Protein AF-A0A4Q3T874-F1 (afdb_monomer_lite)

Foldseek 3Di:
DDDDDDPVNVVVVVVVVVVVVVVPPPPPQAEDEAEELADLPDPPNVVVVVVVVVCVVVVNHHYDYDYNDDPPPDPDD

Radius of gyration: 24.76 Å; chains: 1; bounding box: 70×26×53 Å

Structure (mmCIF, N/CA/C/O backbone):
data_AF-A0A4Q3T874-F1
#
_entry.id   AF-A0A4Q3T874-F1
#
loop_
_atom_site.group_PDB
_atom_site.id
_atom_site.type_symbol
_atom_site.label_atom_id
_atom_site.label_alt_id
_atom_site.label_comp_id
_atom_site.label_asym_id
_atom_site.label_entity_id
_atom_site.label_seq_id
_atom_site.pdbx_PDB_ins_code
_atom_site.Cartn_x
_atom_site.Cartn_y
_atom_site.Cartn_z
_atom_site.occupancy
_atom_site.B_iso_or_equiv
_atom_site.auth_seq_id
_atom_site.auth_comp_id
_atom_site.auth_asym_id
_atom_site.auth_atom_id
_atom_site.pdbx_PDB_model_num
ATOM 1 N N . MET A 1 1 ? -50.229 15.975 24.932 1.00 42.19 1 MET A N 1
ATOM 2 C CA . MET A 1 1 ? -49.566 15.424 26.134 1.00 42.19 1 MET A CA 1
ATOM 3 C C . MET A 1 1 ? -48.134 15.062 25.751 1.00 42.19 1 MET A C 1
ATOM 5 O O . MET A 1 1 ? -47.927 14.023 25.146 1.00 42.19 1 MET A O 1
ATOM 9 N N . GLN A 1 2 ? -47.168 15.963 25.962 1.00 54.19 2 GLN A N 1
ATOM 10 C CA . GLN A 1 2 ? -45.754 15.694 25.661 1.00 54.19 2 GLN A CA 1
ATOM 11 C C . GLN A 1 2 ? -45.073 15.209 26.943 1.00 54.19 2 GLN A C 1
ATOM 13 O O . GLN A 1 2 ? -45.048 15.935 27.935 1.00 54.19 2 GLN A O 1
ATOM 18 N N . MET A 1 3 ? -44.577 13.971 26.958 1.00 59.78 3 MET A N 1
ATOM 19 C CA . MET A 1 3 ? -43.776 13.484 28.081 1.00 59.78 3 MET A CA 1
ATOM 20 C C . MET A 1 3 ? -42.373 14.097 27.992 1.00 59.78 3 MET A C 1
ATOM 22 O O . MET A 1 3 ? -41.728 13.957 26.952 1.00 59.78 3 MET A O 1
ATOM 26 N N . PRO A 1 4 ? -41.870 14.764 29.046 1.00 68.44 4 PRO A N 1
ATOM 27 C CA . PRO A 1 4 ? -40.531 15.331 29.021 1.00 68.44 4 PRO A CA 1
ATOM 28 C C . PRO A 1 4 ? -39.496 14.199 29.038 1.00 68.44 4 PRO A C 1
ATOM 30 O O . PRO A 1 4 ? -39.478 13.379 29.960 1.00 68.44 4 PRO A O 1
ATOM 33 N N . PHE A 1 5 ? -38.621 14.161 28.029 1.00 70.81 5 PHE A N 1
ATOM 34 C CA . PHE A 1 5 ? -37.479 13.246 27.991 1.00 70.81 5 PHE A CA 1
ATOM 35 C C . PHE A 1 5 ? -36.658 13.384 29.279 1.00 70.81 5 PHE A C 1
ATOM 37 O O . PHE A 1 5 ? -36.188 14.474 29.625 1.00 70.81 5 PHE A O 1
ATOM 44 N N . LYS A 1 6 ? -36.478 12.286 30.025 1.00 82.38 6 LYS A N 1
ATOM 45 C CA . LYS A 1 6 ? -35.713 12.340 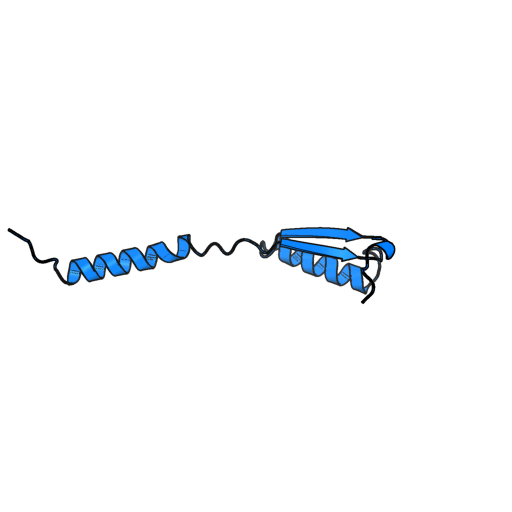31.277 1.00 82.38 6 LYS A CA 1
ATOM 46 C C . LYS A 1 6 ? -34.228 12.462 30.948 1.00 82.38 6 LYS A C 1
ATOM 48 O O . LYS A 1 6 ? -33.705 11.689 30.153 1.00 82.38 6 LYS A O 1
ATOM 53 N N . ARG A 1 7 ? -33.512 13.365 31.631 1.00 76.94 7 ARG A N 1
ATOM 54 C CA . ARG A 1 7 ? -32.056 13.580 31.461 1.00 76.94 7 ARG A CA 1
ATOM 55 C C . ARG A 1 7 ? -31.241 12.278 31.479 1.00 76.94 7 ARG A C 1
ATOM 57 O O . ARG A 1 7 ? -30.292 12.142 30.724 1.00 76.94 7 ARG A O 1
ATOM 64 N N . ARG A 1 8 ? -31.653 11.291 32.281 1.00 77.38 8 ARG A N 1
ATOM 65 C CA . ARG A 1 8 ? -31.037 9.953 32.328 1.00 77.38 8 ARG A CA 1
ATOM 66 C C . ARG A 1 8 ? -31.178 9.165 31.019 1.00 77.38 8 ARG A C 1
ATOM 68 O O . ARG A 1 8 ? -30.244 8.473 30.644 1.00 77.38 8 ARG A O 1
ATOM 75 N N . GLN A 1 9 ? -32.306 9.291 30.322 1.00 81.75 9 GLN A N 1
ATOM 76 C CA . GLN A 1 9 ? -32.526 8.666 29.013 1.00 81.75 9 GLN A CA 1
ATOM 77 C C . GLN A 1 9 ? -31.669 9.336 27.935 1.00 81.75 9 GLN A C 1
ATOM 79 O O . GLN A 1 9 ? -31.110 8.646 27.092 1.00 81.75 9 GLN A O 1
ATOM 84 N N . LEU A 1 10 ? -31.502 10.662 28.010 1.00 82.62 10 LEU A N 1
ATOM 85 C CA . LEU A 1 10 ? -30.606 11.400 27.113 1.00 82.62 10 LEU A CA 1
ATOM 86 C C . LEU A 1 10 ? -29.135 11.015 27.330 1.00 82.62 10 LEU A C 1
ATOM 88 O O . LEU A 1 10 ? -28.415 10.806 26.361 1.00 82.62 10 LEU A O 1
ATOM 92 N N . ILE A 1 11 ? -28.701 10.853 28.584 1.00 83.81 11 ILE A N 1
ATOM 93 C CA . ILE A 1 11 ? -27.336 10.406 28.912 1.00 83.81 11 ILE A CA 1
ATOM 94 C C . ILE A 1 11 ? -27.102 8.962 28.446 1.00 83.81 11 ILE A C 1
ATOM 96 O O . ILE A 1 11 ? -26.067 8.675 27.851 1.00 83.81 11 ILE A O 1
ATOM 100 N N . ALA A 1 12 ? -28.063 8.060 28.668 1.00 82.94 12 ALA A N 1
ATOM 101 C CA . ALA A 1 12 ? -27.963 6.674 28.213 1.00 82.94 12 ALA A CA 1
ATOM 102 C C . ALA A 1 12 ? -27.894 6.571 26.679 1.00 82.94 12 ALA A C 1
ATOM 104 O O . ALA A 1 12 ? -27.096 5.801 26.151 1.00 82.94 12 ALA A O 1
ATOM 105 N N . LEU A 1 13 ? -28.679 7.382 25.964 1.00 82.88 13 LEU A N 1
ATOM 106 C CA . LEU A 1 13 ? -28.648 7.436 24.503 1.00 82.88 13 LEU A CA 1
ATOM 107 C C . LEU A 1 13 ? -27.319 7.999 23.980 1.00 82.88 13 LEU A C 1
ATOM 109 O O . LEU A 1 13 ? -26.749 7.446 23.045 1.00 82.88 13 LEU A O 1
ATOM 113 N N . ALA A 1 14 ? -26.795 9.056 24.606 1.00 79.88 14 ALA A N 1
ATOM 114 C CA . ALA A 1 14 ? -25.495 9.621 24.250 1.00 79.88 14 ALA A CA 1
ATOM 115 C C . ALA A 1 14 ? -24.351 8.613 24.466 1.00 79.88 14 ALA A C 1
ATOM 117 O O . ALA A 1 14 ? -23.489 8.479 23.602 1.00 79.88 14 ALA A O 1
ATOM 118 N N . ALA A 1 15 ? -24.376 7.857 25.567 1.00 79.62 15 ALA A N 1
ATOM 119 C CA . ALA A 1 15 ? -23.394 6.805 25.839 1.00 79.62 15 ALA A CA 1
ATOM 120 C C . ALA A 1 15 ? -23.511 5.609 24.872 1.00 79.62 15 ALA A C 1
ATOM 122 O O . ALA A 1 15 ? -22.508 5.007 24.499 1.00 79.62 15 ALA A O 1
ATOM 123 N N . ALA A 1 16 ? -24.724 5.265 24.432 1.00 76.31 16 ALA A N 1
ATOM 124 C CA . ALA A 1 16 ? -24.919 4.237 23.411 1.00 76.31 16 ALA A CA 1
ATOM 125 C C . ALA A 1 16 ? -24.396 4.691 22.037 1.00 76.31 16 ALA A C 1
ATOM 127 O O . ALA A 1 16 ? -23.788 3.905 21.313 1.00 76.31 16 ALA A O 1
ATOM 128 N N . LEU A 1 17 ? -24.582 5.971 21.696 1.00 75.00 17 LEU A N 1
ATOM 129 C CA . LEU A 1 17 ? -24.078 6.552 20.452 1.00 75.00 17 LEU A CA 1
ATOM 130 C C . LEU A 1 17 ? -22.547 6.607 20.418 1.00 75.00 17 LEU A C 1
ATOM 132 O O . LEU A 1 17 ? -21.977 6.310 19.374 1.00 75.00 17 LEU A O 1
ATOM 136 N N . THR A 1 18 ? -21.868 6.912 21.532 1.00 70.75 18 THR A N 1
ATOM 137 C CA . THR A 1 18 ? -20.391 6.939 21.586 1.00 70.75 18 THR A CA 1
ATOM 138 C C . THR A 1 18 ? -19.767 5.554 21.402 1.00 70.75 18 THR A C 1
ATOM 140 O O . THR A 1 18 ? -18.717 5.439 20.773 1.00 70.75 18 THR A O 1
ATOM 143 N N . LEU A 1 19 ? -20.429 4.493 21.874 1.00 67.62 19 LEU A N 1
ATOM 144 C CA . LEU A 1 19 ? -19.999 3.104 21.663 1.00 67.62 19 LEU A CA 1
ATOM 145 C C . LEU A 1 19 ? -20.222 2.606 20.224 1.00 67.62 19 LEU A C 1
ATOM 147 O O . LEU A 1 19 ? -19.600 1.624 19.826 1.00 67.62 19 LEU A O 1
ATOM 151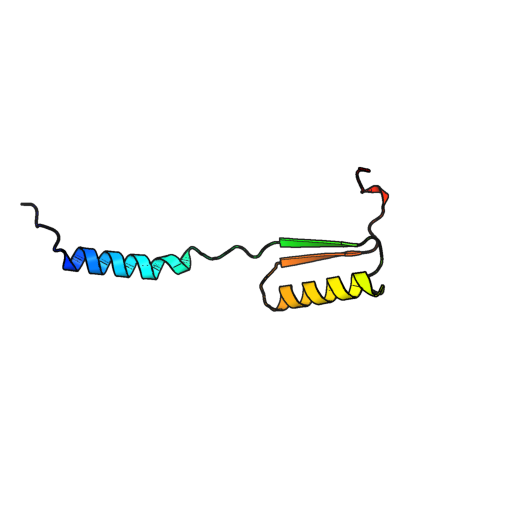 N N . ALA A 1 20 ? -21.063 3.281 19.433 1.00 62.44 20 ALA A N 1
ATOM 152 C CA . ALA A 1 20 ? -21.307 2.966 18.022 1.00 62.44 20 ALA A CA 1
ATOM 153 C C . ALA A 1 20 ? -20.352 3.692 17.047 1.00 62.44 20 ALA A C 1
ATOM 155 O O . ALA A 1 20 ? -20.259 3.316 15.879 1.00 62.44 20 ALA A O 1
ATOM 156 N N . VAL A 1 21 ? -19.599 4.698 17.511 1.00 61.66 21 VAL A N 1
ATOM 157 C CA . VAL A 1 21 ? -18.630 5.458 16.694 1.00 61.66 21 VAL A CA 1
ATOM 158 C C . VAL A 1 21 ? -17.442 4.634 16.156 1.00 61.66 21 VAL A C 1
ATOM 160 O O . VAL A 1 21 ? -17.068 4.866 15.004 1.00 61.66 21 VAL A O 1
ATOM 163 N N . PRO A 1 22 ? -16.839 3.659 16.877 1.00 60.59 22 PRO A N 1
ATOM 164 C CA . PRO A 1 22 ? -15.656 2.963 16.364 1.00 60.59 22 PRO A CA 1
ATOM 165 C C . PRO A 1 22 ? -15.949 2.073 15.146 1.00 60.59 22 PRO A C 1
ATOM 167 O O . PRO A 1 22 ? -15.017 1.689 14.446 1.00 60.59 22 PRO A O 1
ATOM 170 N N . ALA A 1 23 ? -17.222 1.797 14.834 1.00 58.69 23 ALA A N 1
ATOM 171 C CA . ALA A 1 23 ? -17.608 1.059 13.632 1.00 58.69 23 ALA A CA 1
ATOM 172 C C . ALA A 1 23 ? -17.428 1.867 12.330 1.00 58.69 23 ALA A C 1
ATOM 174 O O . ALA A 1 23 ? -17.282 1.271 11.268 1.00 58.69 23 ALA A O 1
ATOM 175 N N . PHE A 1 24 ? -17.395 3.204 12.394 1.00 57.72 24 PHE A N 1
ATOM 176 C CA . PHE A 1 24 ? -17.256 4.068 11.211 1.00 57.72 24 PHE A CA 1
ATOM 177 C C . PHE A 1 24 ? -15.819 4.533 10.947 1.00 57.72 24 PHE A C 1
ATOM 179 O O . PHE A 1 24 ? -15.534 5.077 9.884 1.00 57.72 24 PHE A O 1
ATOM 186 N N . ALA A 1 25 ? -14.893 4.291 11.878 1.00 58.53 25 ALA A N 1
ATOM 187 C CA . ALA A 1 25 ? -13.479 4.638 11.737 1.00 58.53 25 ALA A CA 1
ATOM 188 C C . ALA A 1 25 ? -12.652 3.488 11.134 1.00 58.53 25 ALA A C 1
ATOM 190 O O . ALA A 1 25 ? -11.490 3.291 11.491 1.00 58.53 25 ALA A O 1
ATOM 191 N N . GLN A 1 26 ? -13.236 2.714 10.216 1.00 63.91 26 GLN A N 1
ATOM 192 C CA . GLN A 1 26 ? -12.473 1.783 9.391 1.00 63.91 26 GLN A CA 1
ATOM 193 C C . GLN A 1 26 ? -11.651 2.613 8.402 1.00 63.91 26 GLN A C 1
ATOM 195 O O . GLN A 1 26 ? -12.086 2.879 7.283 1.00 63.91 26 GLN A O 1
ATOM 200 N N . VAL A 1 27 ? -10.483 3.089 8.841 1.00 64.44 27 VAL A N 1
ATOM 201 C CA . VAL A 1 27 ? -9.510 3.757 7.975 1.00 64.44 27 VAL A CA 1
ATOM 202 C C . VAL A 1 27 ? -9.218 2.792 6.832 1.00 64.44 27 VAL A C 1
ATOM 204 O O . VAL A 1 27 ? -8.653 1.719 7.049 1.00 64.44 27 VAL A O 1
ATOM 207 N N . ALA A 1 28 ? -9.685 3.128 5.629 1.00 72.38 28 ALA A N 1
ATOM 208 C CA . ALA A 1 28 ? -9.423 2.326 4.447 1.00 72.38 28 ALA A CA 1
ATOM 209 C C . ALA A 1 28 ? -7.910 2.113 4.344 1.00 72.38 28 ALA A C 1
ATOM 211 O O . ALA A 1 28 ? -7.144 3.070 4.480 1.00 72.38 28 ALA A O 1
ATOM 212 N N . LYS A 1 29 ? -7.484 0.860 4.144 1.00 80.44 29 LYS A N 1
ATOM 213 C CA . LYS A 1 29 ? -6.058 0.537 4.062 1.00 80.44 29 LYS A CA 1
ATOM 214 C C . LYS A 1 29 ? -5.432 1.388 2.954 1.00 80.44 29 LYS A C 1
ATOM 216 O O . LYS A 1 29 ? -5.902 1.308 1.814 1.00 80.44 29 LYS A O 1
ATOM 221 N N . PRO A 1 30 ? -4.416 2.213 3.250 1.00 87.94 30 PRO A N 1
ATOM 222 C CA . PRO A 1 30 ? -3.749 2.997 2.229 1.00 87.94 30 PRO A CA 1
ATOM 223 C C . PRO A 1 30 ? -3.161 2.069 1.164 1.00 87.94 30 PRO A C 1
ATOM 225 O O . PRO A 1 30 ? -2.486 1.081 1.466 1.00 87.94 30 PRO A O 1
ATOM 228 N N . LYS A 1 31 ? -3.448 2.396 -0.097 1.00 90.81 31 LYS A N 1
ATOM 229 C CA . LYS A 1 31 ? -2.913 1.693 -1.261 1.00 90.81 31 LYS A CA 1
ATOM 230 C C . LYS A 1 31 ? -1.544 2.266 -1.589 1.00 90.81 31 LYS A C 1
ATOM 232 O O . LYS A 1 31 ? -1.422 3.463 -1.838 1.00 90.81 31 LYS A O 1
ATOM 237 N N . VAL A 1 32 ? -0.526 1.417 -1.592 1.00 91.62 32 VAL A N 1
ATOM 238 C CA . VAL A 1 32 ? 0.868 1.798 -1.824 1.00 91.62 32 VAL A CA 1
ATOM 239 C C . VAL A 1 32 ? 1.381 1.078 -3.067 1.00 91.62 32 VAL A C 1
ATOM 241 O O . VAL A 1 32 ? 1.322 -0.148 -3.152 1.00 91.62 32 VAL A O 1
ATOM 244 N N . ALA A 1 33 ? 1.903 1.840 -4.029 1.00 92.12 33 ALA A N 1
ATOM 245 C CA . ALA A 1 33 ? 2.540 1.314 -5.232 1.00 92.12 33 ALA A CA 1
ATOM 246 C C . ALA A 1 33 ? 4.056 1.562 -5.186 1.00 92.12 33 ALA A C 1
ATOM 248 O O . ALA A 1 33 ? 4.492 2.702 -5.042 1.00 92.12 33 ALA A O 1
ATOM 249 N N . GLY A 1 34 ? 4.858 0.503 -5.298 1.00 90.62 34 GLY A N 1
ATOM 250 C CA . GLY A 1 34 ? 6.314 0.589 -5.426 1.00 90.62 34 GLY A CA 1
ATOM 251 C C . GLY A 1 34 ? 6.747 0.441 -6.882 1.00 90.62 34 GLY A C 1
ATOM 252 O O . GLY A 1 34 ? 6.603 -0.638 -7.452 1.00 90.62 34 GLY A O 1
ATOM 253 N N . ILE A 1 35 ? 7.284 1.505 -7.474 1.00 89.50 35 ILE A N 1
ATOM 254 C CA . ILE A 1 35 ? 7.783 1.522 -8.854 1.00 89.50 35 ILE A CA 1
ATOM 255 C C . ILE A 1 35 ? 9.301 1.649 -8.787 1.00 89.50 35 ILE A C 1
ATOM 257 O O . ILE A 1 35 ? 9.813 2.643 -8.270 1.00 89.50 35 ILE A O 1
ATOM 261 N N . TYR A 1 36 ? 10.015 0.637 -9.276 1.00 87.19 36 TYR A N 1
ATOM 262 C CA . TYR A 1 36 ? 11.473 0.593 -9.213 1.00 87.19 36 TYR A CA 1
ATOM 263 C C . TYR A 1 36 ? 12.058 0.479 -10.617 1.00 87.19 36 TYR A C 1
ATOM 265 O O . TYR A 1 36 ? 11.654 -0.367 -11.416 1.00 87.19 36 TYR A O 1
ATOM 273 N N . THR A 1 37 ? 13.042 1.327 -10.905 1.00 87.31 37 THR A N 1
ATOM 274 C CA . THR A 1 37 ? 13.808 1.299 -12.160 1.00 87.31 37 THR A CA 1
ATOM 275 C C . THR A 1 37 ? 14.861 0.193 -12.174 1.00 87.31 37 THR A C 1
ATOM 277 O O . THR A 1 37 ? 15.334 -0.208 -13.231 1.00 87.31 37 THR A O 1
ATOM 280 N N . VAL A 1 38 ? 15.222 -0.307 -10.992 1.00 86.75 38 VAL A N 1
ATOM 281 C CA . VAL A 1 38 ? 16.224 -1.350 -10.770 1.00 86.75 38 VAL A CA 1
ATOM 282 C C . VAL A 1 38 ? 15.575 -2.578 -10.125 1.00 86.75 38 VAL A C 1
ATOM 284 O O . VAL A 1 38 ? 14.564 -2.424 -9.433 1.00 86.75 38 VAL A O 1
ATOM 287 N N . PRO A 1 39 ? 16.138 -3.784 -10.319 1.00 87.94 39 PRO A N 1
ATOM 288 C CA . PRO A 1 39 ? 15.593 -5.004 -9.734 1.00 87.94 39 PRO A CA 1
ATOM 289 C C . PRO A 1 39 ? 15.674 -5.001 -8.202 1.00 87.94 39 PRO A C 1
ATOM 291 O O . PRO A 1 39 ? 16.569 -4.381 -7.610 1.00 87.94 39 PRO A O 1
ATOM 294 N N . PHE A 1 40 ? 14.779 -5.749 -7.552 1.00 88.81 40 PHE A N 1
ATOM 295 C CA . PHE A 1 40 ? 14.737 -5.880 -6.087 1.00 88.81 40 PHE A CA 1
ATOM 296 C C . PHE A 1 40 ? 16.003 -6.494 -5.480 1.00 88.81 40 PHE A C 1
ATOM 298 O O . PHE A 1 40 ? 16.253 -6.326 -4.288 1.00 88.81 40 PHE A O 1
ATOM 305 N N . GLU A 1 41 ? 16.818 -7.180 -6.281 1.00 89.06 41 GLU A N 1
ATOM 306 C CA . GLU A 1 41 ? 18.113 -7.724 -5.859 1.00 89.06 41 GLU A CA 1
ATOM 307 C C . GLU A 1 41 ? 19.110 -6.627 -5.453 1.00 89.06 41 GLU A C 1
ATOM 309 O O . GLU A 1 41 ? 20.031 -6.874 -4.671 1.00 89.06 41 GLU A O 1
ATOM 314 N N . GLN A 1 42 ? 18.910 -5.392 -5.926 1.00 89.62 42 GLN A N 1
ATOM 315 C CA . GLN A 1 42 ? 19.727 -4.266 -5.499 1.00 89.62 42 GLN A CA 1
ATOM 316 C C . GLN A 1 42 ? 19.447 -3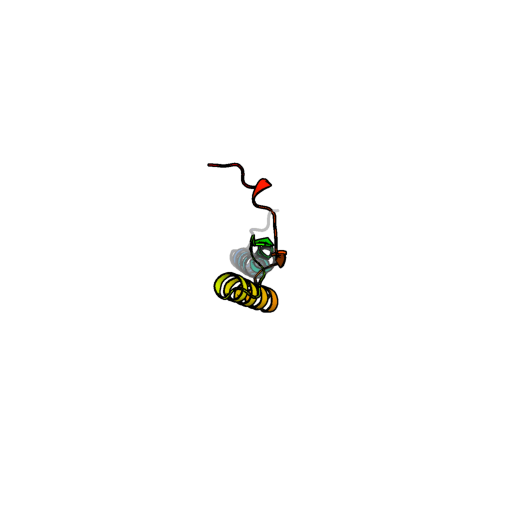.907 -4.037 1.00 89.62 42 GLN A C 1
ATOM 318 O O . GLN A 1 42 ? 18.303 -3.749 -3.611 1.00 89.62 42 GLN A O 1
ATOM 323 N N . GLN A 1 43 ? 20.520 -3.695 -3.271 1.00 89.31 43 GLN A N 1
ATOM 324 C CA . GLN A 1 43 ? 20.498 -3.525 -1.810 1.00 89.31 43 GLN A CA 1
ATOM 325 C C . GLN A 1 43 ? 19.469 -2.502 -1.300 1.00 89.31 43 GLN A C 1
ATOM 327 O O . GLN A 1 43 ? 18.842 -2.711 -0.261 1.00 89.31 43 GLN A O 1
ATOM 332 N N . TRP A 1 44 ? 19.301 -1.375 -1.994 1.00 92.19 44 TRP A N 1
ATOM 333 C CA . TRP A 1 44 ? 18.372 -0.326 -1.570 1.00 92.19 44 TRP A CA 1
ATOM 334 C C . TRP A 1 44 ? 16.913 -0.659 -1.921 1.00 92.19 44 TRP A C 1
ATOM 336 O O . TRP A 1 44 ? 16.058 -0.641 -1.034 1.00 92.19 44 TRP A O 1
ATOM 346 N N . ALA A 1 45 ? 16.638 -1.049 -3.171 1.00 90.81 45 ALA A N 1
ATOM 347 C CA . ALA A 1 45 ? 15.296 -1.426 -3.625 1.00 90.81 45 ALA A CA 1
ATOM 348 C C . ALA A 1 45 ? 14.756 -2.641 -2.853 1.00 90.81 45 ALA A C 1
ATOM 350 O O . ALA A 1 45 ? 13.624 -2.611 -2.364 1.00 90.81 45 ALA A O 1
ATOM 351 N N . GLY A 1 46 ? 15.593 -3.660 -2.637 1.00 92.75 46 GLY A N 1
ATOM 352 C CA . GLY A 1 46 ? 15.235 -4.857 -1.880 1.00 92.75 46 GLY A CA 1
ATOM 353 C C . GLY A 1 46 ? 14.883 -4.576 -0.421 1.00 92.75 46 GLY A C 1
ATOM 354 O O . GLY A 1 46 ? 13.929 -5.149 0.112 1.00 92.75 46 GLY A O 1
ATOM 355 N N . ARG A 1 47 ? 15.589 -3.646 0.239 1.00 95.44 47 ARG A N 1
ATOM 356 C CA . ARG A 1 47 ? 15.261 -3.249 1.621 1.00 95.44 47 ARG A CA 1
ATOM 357 C C . ARG A 1 47 ? 13.908 -2.552 1.716 1.00 95.44 47 ARG A C 1
ATOM 359 O O . ARG A 1 47 ? 13.136 -2.875 2.619 1.00 95.44 47 ARG A O 1
ATOM 366 N N . ILE A 1 48 ? 13.608 -1.644 0.788 1.00 93.69 48 ILE A N 1
ATOM 367 C CA . ILE A 1 48 ? 12.315 -0.943 0.751 1.00 93.69 48 ILE A CA 1
ATOM 368 C C . ILE A 1 48 ? 11.190 -1.936 0.456 1.00 93.69 48 ILE A C 1
ATOM 370 O O . ILE A 1 48 ? 10.192 -1.957 1.175 1.00 93.69 48 ILE A O 1
ATOM 374 N N . HIS A 1 49 ? 11.370 -2.801 -0.545 1.00 94.56 49 HIS A N 1
ATOM 375 C CA . HIS A 1 49 ? 10.387 -3.823 -0.894 1.00 94.56 49 HIS A CA 1
ATOM 376 C C . HIS A 1 49 ? 10.075 -4.737 0.300 1.00 94.56 49 HIS A C 1
ATOM 378 O O . HIS A 1 49 ? 8.912 -4.940 0.649 1.00 94.56 49 HIS A O 1
ATOM 384 N N . LYS A 1 50 ? 11.107 -5.213 1.008 1.00 94.94 50 LYS A N 1
ATOM 385 C CA . LYS A 1 50 ? 10.943 -6.047 2.206 1.00 94.94 50 LYS A CA 1
ATOM 386 C C . LYS A 1 50 ? 10.190 -5.324 3.328 1.00 94.94 50 LYS A C 1
ATOM 388 O O . LYS A 1 50 ? 9.328 -5.928 3.966 1.00 94.94 50 LYS A O 1
ATOM 393 N N . ALA A 1 51 ? 10.490 -4.048 3.568 1.00 95.25 51 ALA A N 1
ATOM 394 C CA . ALA A 1 51 ? 9.795 -3.251 4.578 1.00 95.25 51 ALA A CA 1
ATOM 395 C C . ALA A 1 51 ? 8.304 -3.066 4.241 1.00 95.25 51 ALA A C 1
ATOM 397 O O . ALA A 1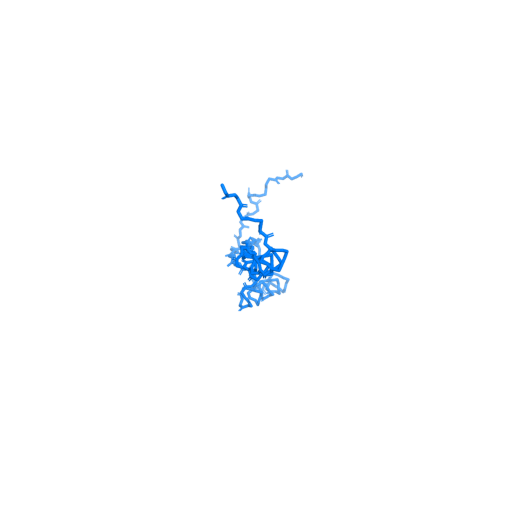 51 ? 7.452 -3.213 5.119 1.00 95.25 51 ALA A O 1
ATOM 398 N N . LEU A 1 52 ? 7.985 -2.819 2.967 1.00 93.88 52 LEU A N 1
ATOM 399 C CA . LEU A 1 52 ? 6.608 -2.659 2.493 1.00 93.88 52 LEU A CA 1
ATOM 400 C C . LEU A 1 52 ? 5.827 -3.978 2.528 1.00 93.88 52 LEU A C 1
ATOM 402 O O . LEU A 1 52 ? 4.694 -3.993 3.003 1.00 93.88 52 LEU A O 1
ATOM 406 N N . LYS A 1 53 ? 6.447 -5.106 2.160 1.00 94.75 53 LYS A N 1
ATOM 407 C CA . LYS A 1 53 ? 5.849 -6.442 2.347 1.00 94.75 53 LYS A CA 1
ATOM 408 C C . LYS A 1 53 ? 5.574 -6.749 3.820 1.00 94.75 53 LYS A C 1
ATOM 410 O O . LYS A 1 53 ? 4.555 -7.356 4.136 1.00 94.75 53 LYS A O 1
ATOM 415 N N . ALA A 1 54 ? 6.444 -6.314 4.733 1.00 96.00 54 ALA A N 1
ATOM 416 C CA . ALA A 1 54 ? 6.202 -6.470 6.165 1.00 96.00 54 ALA A CA 1
ATOM 417 C C . ALA A 1 54 ? 5.022 -5.608 6.651 1.00 96.00 54 ALA A C 1
ATOM 419 O O . ALA A 1 54 ? 4.249 -6.064 7.488 1.00 96.00 54 ALA A O 1
ATOM 420 N N . ALA A 1 55 ? 4.858 -4.387 6.130 1.00 92.19 55 ALA A N 1
ATOM 421 C CA . ALA A 1 55 ? 3.707 -3.533 6.439 1.00 92.19 55 ALA A CA 1
ATOM 422 C C . ALA A 1 55 ? 2.389 -4.093 5.874 1.00 92.19 55 ALA A C 1
ATOM 424 O O . ALA A 1 55 ? 1.367 -4.088 6.561 1.00 92.19 55 ALA A O 1
ATOM 425 N N . GLU A 1 56 ? 2.424 -4.651 4.663 1.00 92.06 56 GLU A N 1
ATOM 426 C CA . GLU A 1 56 ? 1.296 -5.372 4.062 1.00 92.06 56 GLU A CA 1
ATOM 427 C C . GLU A 1 56 ? 0.904 -6.592 4.911 1.00 92.06 56 GLU A C 1
ATOM 429 O O . GLU A 1 56 ? -0.275 -6.788 5.203 1.00 92.06 56 GLU A O 1
ATOM 434 N N . ALA A 1 57 ? 1.885 -7.368 5.392 1.00 91.56 57 ALA A N 1
ATOM 435 C CA . ALA A 1 57 ? 1.648 -8.524 6.261 1.00 91.56 57 ALA A CA 1
ATOM 436 C C . ALA A 1 57 ? 1.024 -8.145 7.617 1.00 91.56 57 ALA A C 1
ATOM 438 O O . ALA A 1 57 ? 0.230 -8.909 8.161 1.00 91.56 57 ALA A O 1
ATOM 439 N N . ARG A 1 58 ? 1.331 -6.951 8.148 1.00 91.19 58 ARG A N 1
ATOM 440 C CA . ARG A 1 58 ? 0.654 -6.388 9.333 1.00 91.19 58 ARG A CA 1
ATOM 441 C C . ARG A 1 58 ? -0.766 -5.890 9.033 1.00 91.19 58 ARG A C 1
ATOM 443 O O . ARG A 1 58 ? -1.502 -5.551 9.954 1.00 91.19 58 ARG A O 1
ATOM 450 N N . GLY A 1 59 ? -1.168 -5.861 7.762 1.00 87.44 59 GLY A N 1
ATOM 451 C CA . GLY A 1 59 ? -2.478 -5.394 7.319 1.00 87.44 59 GLY A CA 1
ATOM 452 C C . GLY A 1 59 ? -2.621 -3.873 7.308 1.00 87.44 59 GLY A C 1
ATOM 453 O O . GLY A 1 59 ? -3.743 -3.391 7.153 1.00 87.44 59 GLY A O 1
ATOM 454 N N . GLU A 1 60 ? -1.513 -3.140 7.453 1.00 87.44 60 GLU A N 1
ATOM 455 C CA . GLU A 1 60 ? -1.482 -1.673 7.499 1.00 87.44 60 GLU A CA 1
ATOM 456 C C . GLU A 1 60 ? -1.699 -1.053 6.117 1.00 87.44 60 GLU A C 1
ATOM 458 O O . GLU A 1 60 ? -2.269 0.028 6.024 1.00 87.44 60 GLU A O 1
ATOM 463 N N . ILE A 1 61 ? -1.262 -1.727 5.047 1.00 91.12 61 ILE A N 1
ATOM 464 C CA . ILE A 1 61 ? -1.296 -1.210 3.673 1.00 91.12 61 ILE A CA 1
ATOM 465 C C . ILE A 1 61 ? -1.756 -2.288 2.681 1.00 91.12 61 ILE A C 1
ATOM 467 O O . ILE A 1 61 ? -1.598 -3.482 2.935 1.00 91.12 61 ILE A O 1
ATOM 471 N N . GLU A 1 62 ? -2.278 -1.870 1.528 1.00 91.06 62 GLU A N 1
ATOM 472 C CA . GLU A 1 62 ? -2.411 -2.720 0.336 1.00 91.06 62 GLU A CA 1
ATOM 473 C C . GLU A 1 62 ? -1.240 -2.400 -0.603 1.00 91.06 62 GLU A C 1
ATOM 475 O O . GLU A 1 62 ? -1.161 -1.283 -1.116 1.00 91.06 62 GLU A O 1
ATOM 480 N N . TYR A 1 63 ? -0.309 -3.340 -0.800 1.00 93.38 63 TYR A N 1
ATOM 481 C CA . TYR A 1 63 ? 0.943 -3.079 -1.517 1.00 93.38 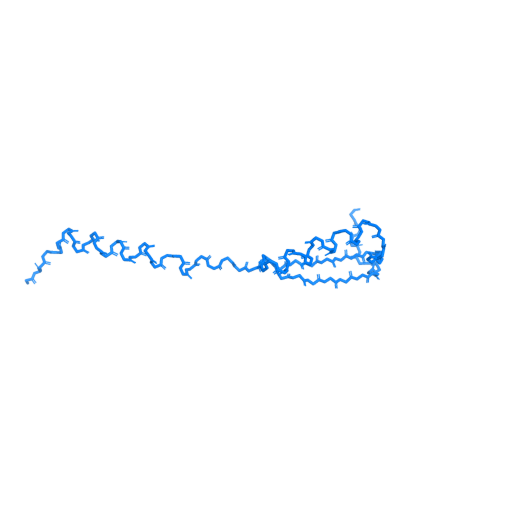63 TYR A CA 1
ATOM 482 C C . TYR A 1 63 ? 1.005 -3.799 -2.865 1.00 93.38 63 TYR A C 1
ATOM 484 O O . TYR A 1 63 ? 0.826 -5.012 -2.955 1.00 93.38 63 TYR A O 1
ATOM 492 N N . LYS A 1 64 ? 1.324 -3.053 -3.925 1.00 91.81 64 LYS A N 1
ATOM 493 C CA . LYS A 1 64 ? 1.681 -3.607 -5.239 1.00 91.81 64 LYS A CA 1
ATOM 494 C C . LYS A 1 64 ? 3.015 -3.039 -5.691 1.00 91.81 64 LYS A C 1
ATOM 496 O O . LYS A 1 64 ? 3.301 -1.869 -5.453 1.00 91.81 64 LYS A O 1
ATOM 501 N N . ALA A 1 65 ? 3.825 -3.853 -6.355 1.00 89.62 65 ALA A N 1
ATOM 502 C CA . ALA A 1 65 ? 5.138 -3.436 -6.820 1.00 89.62 65 ALA A CA 1
ATOM 503 C C . ALA A 1 65 ? 5.423 -3.913 -8.239 1.00 89.62 65 ALA A C 1
ATOM 505 O O . ALA A 1 65 ? 4.951 -4.974 -8.643 1.00 89.62 65 ALA A O 1
ATOM 506 N N . THR A 1 66 ? 6.224 -3.132 -8.955 1.00 84.94 66 THR A N 1
ATOM 507 C CA . THR A 1 66 ? 6.790 -3.476 -10.259 1.00 84.94 66 THR A CA 1
ATOM 508 C C . THR A 1 66 ? 8.256 -3.052 -10.294 1.00 84.94 66 THR A C 1
ATOM 510 O O . THR A 1 66 ? 8.623 -2.010 -9.748 1.00 84.94 66 THR A O 1
ATOM 513 N N . GLU A 1 67 ? 9.093 -3.862 -10.927 1.00 82.94 67 GLU A N 1
ATOM 514 C CA . GLU A 1 67 ? 10.529 -3.622 -11.088 1.00 82.94 67 GLU A CA 1
ATOM 515 C C . GLU A 1 67 ? 10.903 -3.514 -12.568 1.00 82.94 67 GLU A C 1
ATOM 517 O O . GLU A 1 67 ? 10.108 -3.869 -13.438 1.00 82.94 67 GLU A O 1
ATOM 522 N N . ASN A 1 68 ? 12.110 -3.014 -12.847 1.00 81.75 68 ASN A N 1
ATOM 523 C CA . ASN A 1 68 ? 12.615 -2.766 -14.202 1.00 81.75 68 ASN A CA 1
ATOM 524 C C . ASN A 1 68 ? 11.709 -1.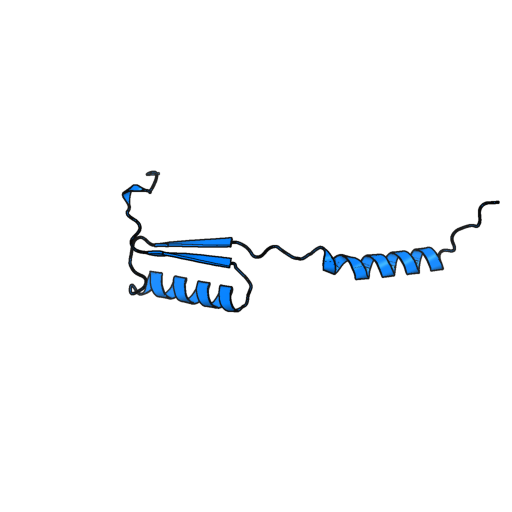840 -15.035 1.00 81.75 68 ASN A C 1
ATOM 526 O O . ASN A 1 68 ? 11.590 -1.997 -16.252 1.00 81.75 68 ASN A O 1
ATOM 530 N N . VAL A 1 69 ? 11.066 -0.861 -14.388 1.00 74.31 69 VAL A N 1
ATOM 531 C CA . VAL A 1 69 ? 10.276 0.150 -15.098 1.00 74.31 69 VAL A CA 1
ATOM 532 C C . VAL A 1 69 ? 11.217 1.105 -15.829 1.00 74.31 69 VAL A C 1
ATOM 534 O O . VAL A 1 69 ? 12.119 1.693 -15.231 1.00 74.31 69 VAL A O 1
ATOM 537 N N . SER A 1 70 ? 11.016 1.220 -17.142 1.00 70.62 70 SER A N 1
ATOM 538 C CA . SER A 1 70 ? 11.792 2.081 -18.034 1.00 70.62 70 SER A CA 1
ATOM 539 C C . SER A 1 70 ? 11.763 3.543 -17.574 1.00 70.62 70 SER A C 1
ATOM 541 O O . SER A 1 70 ? 10.717 4.080 -17.224 1.00 70.62 70 SER A O 1
ATOM 543 N N . ASN A 1 71 ? 12.907 4.228 -17.656 1.00 61.19 71 ASN A N 1
ATOM 544 C CA . ASN A 1 71 ? 13.023 5.661 -17.356 1.00 61.19 71 ASN A CA 1
ATOM 545 C C . ASN A 1 71 ? 12.248 6.563 -18.347 1.00 61.19 71 ASN A C 1
ATOM 547 O O . ASN A 1 71 ? 12.192 7.775 -18.163 1.00 61.19 71 ASN A O 1
ATOM 551 N N . ALA A 1 72 ? 11.686 5.995 -19.421 1.00 57.34 72 ALA A N 1
ATOM 552 C CA . ALA A 1 72 ? 10.905 6.732 -20.414 1.00 57.34 72 ALA A CA 1
ATOM 553 C C . ALA A 1 72 ? 9.573 7.287 -19.868 1.00 57.34 72 ALA A C 1
ATOM 555 O O . ALA A 1 72 ? 9.015 8.185 -20.490 1.00 57.34 72 ALA A O 1
ATOM 556 N N . ASP A 1 73 ? 9.112 6.805 -18.708 1.00 56.53 73 ASP A N 1
ATOM 557 C CA . ASP A 1 73 ? 7.855 7.228 -18.071 1.00 56.53 73 ASP A CA 1
ATOM 558 C C . ASP A 1 73 ? 8.041 8.301 -16.983 1.00 56.53 73 ASP A C 1
ATOM 560 O O . ASP A 1 73 ? 7.085 8.689 -16.310 1.00 56.53 73 ASP A O 1
ATOM 564 N N . TYR A 1 74 ? 9.264 8.808 -16.797 1.00 53.25 74 TYR A N 1
ATOM 565 C CA . TYR A 1 74 ? 9.469 10.013 -16.003 1.00 53.25 74 TYR A CA 1
ATOM 566 C C . TYR A 1 74 ? 9.126 11.225 -16.871 1.00 53.25 74 TYR A C 1
ATOM 568 O O . TYR A 1 74 ? 9.883 11.575 -17.781 1.00 53.25 74 TYR A O 1
ATOM 576 N N . GLU A 1 75 ? 8.012 11.901 -16.572 1.00 59.81 75 GLU A N 1
ATOM 577 C CA . GLU A 1 75 ? 7.883 13.315 -16.929 1.00 59.81 75 GLU A CA 1
ATOM 578 C C . GLU A 1 75 ? 9.124 14.006 -16.349 1.00 59.81 75 GLU A C 1
ATOM 580 O O . GLU A 1 75 ? 9.345 14.005 -15.135 1.00 59.81 75 GLU A O 1
ATOM 585 N N . ARG A 1 76 ? 10.026 14.460 -17.225 1.00 66.12 76 ARG A N 1
ATOM 586 C CA . ARG A 1 76 ? 11.249 15.122 -16.777 1.00 66.12 76 ARG A CA 1
ATOM 587 C C . ARG A 1 76 ? 10.840 16.427 -16.102 1.00 66.12 76 ARG A C 1
ATOM 589 O O . ARG A 1 76 ? 10.180 17.243 -16.738 1.00 66.12 76 ARG A O 1
ATOM 596 N N . VAL A 1 77 ? 11.223 16.580 -14.836 1.00 63.34 77 VAL A N 1
ATOM 597 C CA . VAL A 1 77 ? 11.106 17.833 -14.074 1.00 63.34 77 VAL A CA 1
ATOM 598 C C . VAL A 1 77 ? 12.151 18.834 -14.544 1.00 63.34 77 VAL A C 1
ATOM 600 O O . VAL A 1 77 ? 13.290 18.389 -14.823 1.00 63.34 77 VAL A O 1
#

Secondary structure (DSSP, 8-state):
-PPPPPHHHHHHHHHHHHHHGGGT---PPPEEEEE-SS-TTSHHHHHHHHHHHHHHHTTS-EEEEE-S--GGG----

Sequence (77 aa):
MQMPFKRRQLIALAAALTLAVPAFAQVAKPKVAGIYTVPFEQQWAGRIHKALKAAEARGEIEYKATENVSNADYERV

pLDDT: mean 79.61, std 13.45, range [42.19, 96.0]